Protein AF-A0A6C0DK68-F1 (afdb_monomer_lite)

Foldseek 3Di:
DDDPVNQVPDDPVRNVVVCLVVVLVVVLVVVVVVVVVCCVVVVDQKDKDAQPPDDPVCQVVNQVSNVVPDDAPDWDDDPRMIMTGRPD

Organism: NCBI:txid1070528

Sequence (88 aa):
MLTSKRLQNLESSEFSVMYAESYISSHVEQIICLVLEKSFIERSKILAFDLTSISSVHHRVLLEKLKMRLKVSSIYINHNKLIIDWSI

Radius of gyration: 15.53 Å; chains: 1; bounding box: 39×20×37 Å

pLDDT: mean 81.12, std 10.97, range [49.91, 94.69]

Secondary structure (DSSP, 8-state):
---HHHHTTS-HHHHHHHHHHHHHHHHHHHHHHHHHHHHHHH--SEEEEE-SSS-GGGHHHHHHHHHHH---SEEEEETTEEEEE---

Structure (mmCIF, N/CA/C/O backbone):
data_AF-A0A6C0DK68-F1
#
_entry.id   AF-A0A6C0DK68-F1
#
loop_
_atom_site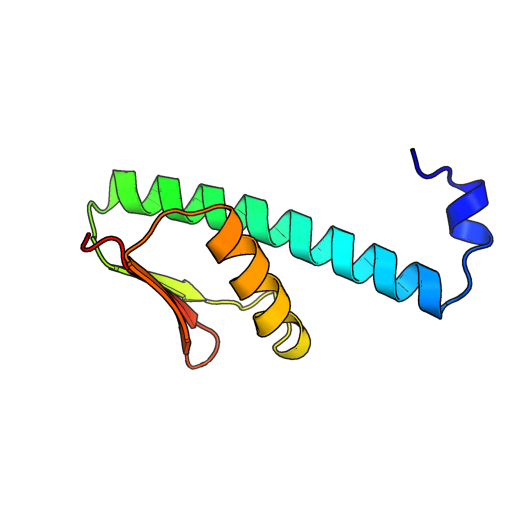.group_PDB
_atom_site.id
_atom_site.type_symbol
_atom_site.label_atom_id
_atom_site.label_alt_id
_atom_site.label_comp_id
_atom_site.label_asym_id
_atom_site.label_entity_id
_atom_site.label_seq_id
_atom_site.pdbx_PDB_ins_code
_atom_site.Cartn_x
_atom_site.Cartn_y
_atom_site.Cartn_z
_atom_site.occupancy
_atom_site.B_iso_or_equiv
_atom_site.auth_seq_id
_atom_site.auth_comp_id
_atom_site.auth_asym_id
_atom_site.auth_atom_id
_atom_site.pdbx_PDB_model_num
ATOM 1 N N . MET A 1 1 ? 25.778 2.493 -2.699 1.00 49.91 1 MET A N 1
ATOM 2 C CA . MET A 1 1 ? 25.435 3.785 -3.331 1.00 49.91 1 MET A CA 1
ATOM 3 C C . MET A 1 1 ? 25.463 3.594 -4.845 1.00 49.9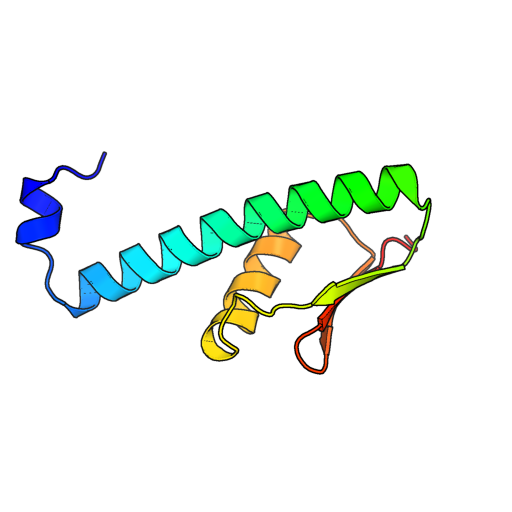1 1 MET A C 1
ATOM 5 O O . MET A 1 1 ? 26.494 3.172 -5.362 1.00 49.91 1 MET A O 1
ATOM 9 N N . LEU A 1 2 ? 24.333 3.768 -5.540 1.00 55.25 2 LEU A N 1
ATOM 10 C CA . LEU A 1 2 ? 24.296 3.734 -7.010 1.00 55.25 2 LEU A CA 1
ATOM 11 C C . LEU A 1 2 ? 25.012 4.976 -7.550 1.00 55.25 2 LEU A C 1
ATOM 13 O O . LEU A 1 2 ? 24.734 6.085 -7.106 1.00 55.25 2 LEU A O 1
ATOM 17 N N . THR A 1 3 ? 25.942 4.792 -8.484 1.00 65.44 3 THR A N 1
ATOM 18 C CA . THR A 1 3 ? 26.616 5.894 -9.183 1.00 65.44 3 THR A CA 1
ATOM 19 C C . THR A 1 3 ? 25.982 6.093 -10.558 1.00 65.44 3 THR A C 1
ATOM 21 O O . THR A 1 3 ? 25.475 5.139 -11.151 1.00 65.44 3 THR A O 1
ATOM 24 N N . SER A 1 4 ? 26.037 7.311 -11.101 1.00 56.91 4 SER A N 1
ATOM 25 C CA . SER A 1 4 ? 25.512 7.628 -12.442 1.00 56.91 4 SER A CA 1
ATOM 26 C C . SER A 1 4 ? 26.080 6.712 -13.537 1.00 56.91 4 SER A C 1
ATOM 28 O O . SER A 1 4 ? 25.340 6.247 -14.396 1.00 56.91 4 SER A O 1
ATOM 30 N N . LYS A 1 5 ? 27.370 6.356 -13.446 1.00 58.06 5 LYS A N 1
ATOM 31 C CA . LYS A 1 5 ? 28.028 5.379 -14.334 1.00 58.06 5 LYS A CA 1
ATOM 32 C C . LYS A 1 5 ? 27.443 3.964 -14.250 1.00 58.06 5 LYS A C 1
ATOM 34 O O . LYS A 1 5 ? 27.457 3.260 -15.249 1.00 58.06 5 LYS A O 1
ATOM 39 N N . ARG A 1 6 ? 26.949 3.525 -13.085 1.00 57.56 6 ARG A N 1
ATOM 40 C CA . ARG A 1 6 ? 26.288 2.211 -12.949 1.00 57.56 6 ARG A CA 1
ATOM 41 C C . ARG A 1 6 ? 24.875 2.236 -13.529 1.00 57.56 6 ARG A C 1
ATOM 43 O O . ARG A 1 6 ? 24.480 1.257 -14.137 1.00 57.56 6 ARG A O 1
ATOM 50 N N . LEU A 1 7 ? 24.160 3.357 -13.40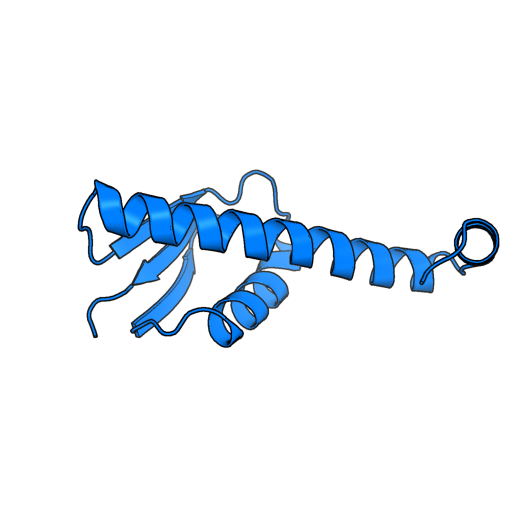9 1.00 58.38 7 LEU A N 1
ATOM 51 C CA . LEU A 1 7 ? 22.836 3.553 -14.021 1.00 58.38 7 LEU A CA 1
ATOM 52 C C . LEU A 1 7 ? 22.872 3.531 -15.554 1.00 58.38 7 LEU A C 1
ATOM 54 O O . LEU A 1 7 ? 21.962 2.992 -16.166 1.00 58.38 7 LEU A O 1
ATOM 58 N N . GLN A 1 8 ? 23.926 4.077 -16.165 1.00 59.09 8 GLN A N 1
ATOM 59 C CA . GLN A 1 8 ? 24.088 4.108 -17.626 1.00 59.09 8 GLN A CA 1
ATOM 60 C C . GLN A 1 8 ? 24.421 2.743 -18.250 1.00 59.09 8 GLN A C 1
ATOM 62 O O . GLN A 1 8 ? 24.243 2.576 -19.451 1.00 59.09 8 GLN A O 1
ATOM 67 N N . ASN A 1 9 ? 24.890 1.785 -17.444 1.00 60.94 9 ASN A N 1
ATOM 68 C CA . ASN A 1 9 ? 25.337 0.464 -17.896 1.00 60.94 9 ASN A CA 1
ATOM 69 C C . ASN A 1 9 ? 24.427 -0.679 -17.412 1.00 60.94 9 ASN A C 1
ATOM 71 O O . ASN A 1 9 ? 24.761 -1.840 -17.625 1.00 60.94 9 ASN A O 1
ATOM 75 N N . LEU A 1 10 ? 23.329 -0.364 -16.718 1.00 68.88 10 LEU A N 1
ATOM 76 C CA . LEU A 1 10 ? 22.340 -1.355 -16.302 1.00 68.88 10 LEU A CA 1
ATOM 77 C C . LEU A 1 10 ? 21.598 -1.856 -17.541 1.00 68.88 10 LEU A C 1
ATOM 79 O O . LEU A 1 10 ? 21.102 -1.054 -18.337 1.00 68.88 10 LEU A O 1
ATOM 83 N N . GLU A 1 11 ? 21.487 -3.174 -17.689 1.00 69.81 11 GLU A N 1
ATOM 84 C CA . GLU A 1 11 ? 20.575 -3.731 -18.683 1.00 69.81 11 GLU A CA 1
ATOM 85 C C . GLU A 1 11 ? 19.141 -3.268 -18.375 1.00 69.81 11 GLU A C 1
ATOM 87 O O . GLU A 1 11 ? 18.767 -3.041 -17.220 1.00 69.81 11 GLU A O 1
ATOM 92 N N . SER A 1 12 ? 18.310 -3.116 -19.413 1.00 69.56 12 SER A N 1
ATOM 93 C CA . SER A 1 12 ? 16.946 -2.580 -19.265 1.00 69.56 12 SER A CA 1
ATOM 94 C C . SER A 1 12 ? 16.106 -3.354 -18.238 1.00 69.56 12 SER A C 1
ATOM 96 O O . SER A 1 12 ? 15.230 -2.774 -17.592 1.00 69.56 12 SER A O 1
ATOM 98 N N . SER A 1 13 ? 16.358 -4.655 -18.083 1.00 66.06 13 SER A N 1
ATOM 99 C CA . SER A 1 13 ? 15.726 -5.525 -17.088 1.00 66.06 13 SER A CA 1
ATOM 100 C C . SER A 1 13 ? 16.140 -5.156 -15.660 1.00 66.06 13 SER A C 1
ATOM 102 O O . SER A 1 13 ? 15.275 -4.935 -14.812 1.00 66.06 13 SER A O 1
ATOM 104 N N . GLU A 1 14 ? 17.440 -5.017 -15.399 1.00 68.50 14 GLU A N 1
ATOM 105 C CA . GLU A 1 14 ? 17.979 -4.672 -14.081 1.00 68.50 14 GLU A CA 1
ATOM 106 C C . GLU A 1 14 ? 17.549 -3.263 -13.648 1.00 68.50 14 GLU A C 1
ATOM 108 O O . GLU A 1 14 ? 17.114 -3.067 -12.511 1.00 68.50 14 GLU A O 1
ATOM 113 N N . PHE A 1 15 ? 17.573 -2.290 -14.566 1.00 70.00 15 PHE A N 1
ATOM 114 C CA . PHE A 1 15 ? 17.062 -0.944 -14.293 1.00 70.00 15 PHE A CA 1
ATOM 115 C C . PHE A 1 15 ? 15.570 -0.958 -13.937 1.00 70.00 15 PHE A C 1
ATOM 117 O O . PHE A 1 15 ? 15.167 -0.308 -12.973 1.00 70.00 15 PHE A O 1
ATOM 124 N N . SER A 1 16 ? 14.751 -1.722 -14.669 1.00 63.59 16 SER A N 1
ATOM 125 C CA . SER A 1 16 ? 13.305 -1.810 -14.414 1.00 63.59 16 SER A CA 1
ATOM 126 C C . SER A 1 16 ? 13.001 -2.379 -13.029 1.00 63.59 16 SER A C 1
ATOM 128 O O . SER A 1 16 ? 12.118 -1.871 -12.338 1.00 63.59 16 SER A O 1
ATOM 130 N N . VAL A 1 17 ? 13.758 -3.392 -12.595 1.00 71.50 17 VAL A N 1
ATOM 131 C CA . VAL A 1 17 ? 13.639 -3.970 -11.249 1.00 71.50 17 VAL A CA 1
ATOM 132 C C . VAL A 1 17 ? 14.023 -2.940 -10.187 1.00 71.50 17 VAL A C 1
ATOM 134 O O . VAL A 1 17 ? 13.225 -2.670 -9.289 1.00 71.50 17 VAL A O 1
ATOM 137 N N . MET A 1 18 ? 15.191 -2.298 -10.311 1.00 68.44 18 MET A N 1
ATOM 138 C CA . MET A 1 18 ? 15.641 -1.294 -9.336 1.00 68.44 18 MET A CA 1
ATOM 139 C C . MET A 1 18 ? 14.709 -0.078 -9.270 1.00 68.44 18 MET A C 1
ATOM 141 O O . MET A 1 18 ? 14.454 0.459 -8.185 1.00 68.44 18 MET A O 1
ATOM 145 N N . TYR A 1 19 ? 14.185 0.355 -10.419 1.00 70.50 19 TYR A N 1
ATOM 146 C CA . TYR A 1 19 ? 13.213 1.437 -10.509 1.00 70.50 19 TYR A CA 1
ATOM 147 C C . TYR A 1 19 ? 11.909 1.052 -9.814 1.00 70.50 19 TYR A C 1
ATOM 149 O O . TYR A 1 19 ? 11.444 1.802 -8.959 1.00 70.50 19 TYR A O 1
ATOM 157 N N . ALA A 1 20 ? 11.356 -0.130 -10.105 1.00 67.38 20 ALA A N 1
ATOM 158 C CA . ALA A 1 20 ? 10.139 -0.620 -9.463 1.00 67.38 20 ALA A CA 1
ATOM 159 C C . ALA A 1 20 ? 10.311 -0.751 -7.941 1.00 67.38 20 ALA A C 1
ATOM 161 O O . ALA A 1 20 ? 9.443 -0.327 -7.175 1.00 67.38 20 ALA A O 1
ATOM 162 N N . GLU A 1 21 ? 11.447 -1.276 -7.478 1.00 73.00 21 GLU A N 1
ATOM 163 C CA . GLU A 1 21 ? 11.745 -1.384 -6.050 1.00 73.00 21 GLU A CA 1
ATOM 164 C C . GLU A 1 21 ? 11.827 -0.020 -5.363 1.00 73.00 21 GLU A C 1
ATOM 166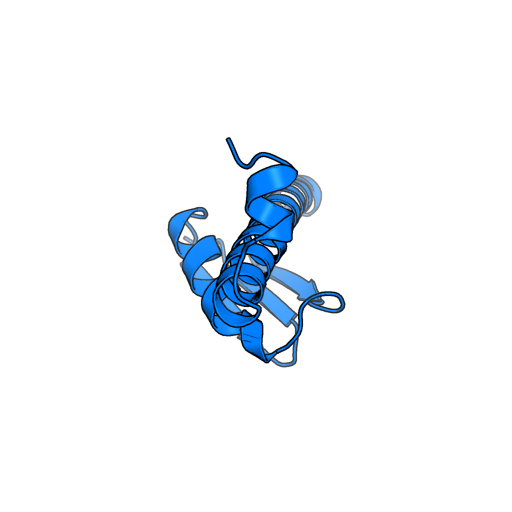 O O . GLU A 1 21 ? 11.237 0.156 -4.291 1.00 73.00 21 GLU A O 1
ATOM 171 N N . SER A 1 22 ? 12.524 0.941 -5.973 1.00 71.00 22 SER A N 1
ATOM 172 C CA . SER A 1 22 ? 12.685 2.300 -5.442 1.00 71.00 22 SER A CA 1
ATOM 173 C C . SER A 1 22 ? 11.360 3.063 -5.440 1.00 71.00 22 SER A C 1
ATOM 175 O O . SER A 1 22 ? 10.973 3.639 -4.421 1.00 71.00 22 SER A O 1
ATOM 177 N N . TYR A 1 23 ? 10.626 3.001 -6.552 1.00 76.75 23 TYR A N 1
ATOM 178 C CA . TYR A 1 23 ? 9.323 3.631 -6.734 1.00 76.75 23 TYR A CA 1
ATOM 179 C C . TYR A 1 23 ? 8.306 3.136 -5.698 1.00 76.75 23 TYR A C 1
ATOM 181 O O . TYR A 1 23 ? 7.684 3.948 -5.008 1.00 76.75 23 TYR A O 1
ATOM 189 N N . ILE A 1 24 ? 8.189 1.816 -5.510 1.00 79.50 24 ILE A N 1
ATOM 190 C CA . ILE A 1 24 ? 7.268 1.252 -4.515 1.00 79.50 24 ILE A CA 1
ATOM 191 C C . ILE A 1 24 ? 7.726 1.543 -3.090 1.00 79.50 24 ILE A C 1
ATOM 193 O O . ILE A 1 24 ? 6.888 1.823 -2.240 1.00 79.50 24 ILE A O 1
ATOM 197 N N . SER A 1 25 ? 9.031 1.533 -2.809 1.00 77.62 25 SER A N 1
ATOM 198 C CA . SER A 1 25 ? 9.519 1.854 -1.460 1.00 77.62 25 SER A CA 1
ATOM 199 C C . SER A 1 25 ? 9.201 3.299 -1.070 1.00 77.62 25 SER A C 1
ATOM 201 O O . SER A 1 25 ? 8.754 3.535 0.046 1.00 77.62 25 SER A O 1
ATOM 203 N N . SER A 1 26 ? 9.344 4.253 -1.996 1.00 79.12 26 SER A N 1
ATOM 204 C CA . SER A 1 26 ? 8.967 5.649 -1.745 1.00 79.12 26 SER A CA 1
ATOM 205 C C . SER A 1 26 ? 7.472 5.802 -1.439 1.00 79.12 26 SER A C 1
ATOM 207 O O . SER A 1 26 ? 7.113 6.514 -0.503 1.00 79.12 26 SER A O 1
ATOM 209 N N . HIS A 1 27 ? 6.608 5.095 -2.172 1.00 83.69 27 HIS A N 1
ATOM 210 C CA . HIS A 1 27 ? 5.163 5.131 -1.935 1.00 83.69 27 HIS A CA 1
ATOM 211 C C . HIS A 1 27 ? 4.757 4.462 -0.616 1.00 83.69 27 HIS A C 1
ATOM 213 O O . HIS A 1 27 ? 3.851 4.950 0.053 1.00 83.69 27 HIS A O 1
ATOM 219 N N . VAL A 1 28 ? 5.428 3.374 -0.220 1.00 85.38 28 VAL A N 1
ATOM 220 C CA . VAL A 1 28 ? 5.191 2.708 1.073 1.00 85.38 28 VAL A CA 1
ATOM 221 C C . VAL A 1 28 ? 5.389 3.688 2.227 1.00 85.38 28 VAL A C 1
ATOM 223 O O . VAL A 1 28 ? 4.504 3.806 3.067 1.00 85.38 28 VAL A O 1
ATOM 226 N N . GLU A 1 29 ? 6.505 4.420 2.250 1.00 82.81 29 GLU A N 1
ATOM 227 C CA . GLU A 1 29 ? 6.799 5.373 3.331 1.00 82.81 29 GLU A CA 1
ATOM 228 C C . GLU A 1 29 ? 5.785 6.527 3.371 1.00 82.81 29 GLU A C 1
ATOM 230 O O . GLU A 1 29 ? 5.292 6.886 4.438 1.00 82.81 29 GLU A O 1
ATOM 235 N N . GLN A 1 30 ? 5.397 7.065 2.209 1.00 85.62 30 GLN A N 1
ATOM 236 C CA . GLN A 1 30 ? 4.364 8.105 2.131 1.00 85.62 30 GLN A CA 1
ATOM 237 C C . GLN A 1 30 ? 3.017 7.616 2.669 1.00 85.62 30 GLN A C 1
ATOM 239 O O . GLN A 1 30 ? 2.376 8.310 3.457 1.00 85.62 30 GLN A O 1
ATOM 244 N N . ILE A 1 31 ? 2.604 6.409 2.276 1.00 85.88 31 ILE A N 1
ATOM 245 C CA . ILE A 1 31 ? 1.366 5.795 2.759 1.00 85.88 31 ILE A CA 1
ATOM 246 C C . ILE A 1 31 ? 1.440 5.578 4.270 1.00 85.88 31 ILE A C 1
ATOM 248 O O . ILE A 1 31 ? 0.483 5.903 4.961 1.00 85.88 31 ILE A O 1
ATOM 252 N N . ILE A 1 32 ? 2.561 5.091 4.807 1.00 86.38 32 ILE A N 1
ATOM 253 C CA . ILE A 1 32 ? 2.737 4.919 6.256 1.00 86.38 32 ILE A CA 1
ATOM 254 C C . ILE A 1 32 ? 2.546 6.251 6.990 1.00 86.38 32 ILE A C 1
ATOM 256 O O . ILE A 1 32 ? 1.773 6.305 7.945 1.00 86.38 32 ILE A O 1
ATOM 260 N N . CYS A 1 33 ? 3.187 7.328 6.530 1.00 85.81 33 CYS A N 1
ATOM 261 C CA . CYS A 1 33 ? 3.021 8.654 7.128 1.00 85.81 33 CYS A CA 1
ATOM 262 C C . CYS A 1 33 ? 1.556 9.114 7.101 1.00 85.81 33 CYS A C 1
ATOM 264 O O . CYS A 1 33 ? 1.029 9.515 8.138 1.00 85.81 33 CYS A O 1
ATOM 266 N N . LEU A 1 34 ? 0.881 8.982 5.953 1.00 86.00 34 LEU A N 1
ATOM 267 C CA . LEU A 1 34 ? -0.536 9.337 5.800 1.00 86.00 34 LEU A CA 1
ATOM 268 C C . LEU A 1 34 ? -1.446 8.521 6.724 1.00 86.00 34 LEU A C 1
ATOM 270 O O . LEU A 1 34 ? -2.412 9.044 7.276 1.00 86.00 34 LEU A O 1
ATOM 274 N N . VAL A 1 35 ? -1.145 7.236 6.899 1.00 84.75 35 VAL A N 1
ATOM 275 C CA . VAL A 1 35 ? -1.893 6.333 7.779 1.00 84.75 35 VAL A CA 1
ATOM 276 C C . VAL A 1 35 ? -1.770 6.763 9.232 1.00 84.75 35 VAL A C 1
ATOM 278 O O . VAL A 1 35 ? -2.785 6.860 9.920 1.00 84.75 35 VAL A O 1
ATOM 281 N N . LEU A 1 36 ? -0.550 7.043 9.693 1.00 84.88 36 LEU A N 1
ATOM 282 C CA . LEU A 1 36 ? -0.300 7.488 11.063 1.00 84.88 36 LEU A CA 1
ATOM 283 C C . LEU A 1 36 ? -0.949 8.849 11.336 1.00 84.88 36 LEU A C 1
ATOM 285 O O . LEU A 1 36 ? -1.604 9.020 12.363 1.00 84.88 36 LEU A O 1
ATOM 289 N N . GLU A 1 37 ? -0.825 9.788 10.397 1.00 84.62 37 GLU A N 1
ATOM 290 C CA . GLU A 1 37 ? -1.445 11.111 10.484 1.00 84.62 37 GLU A CA 1
ATOM 291 C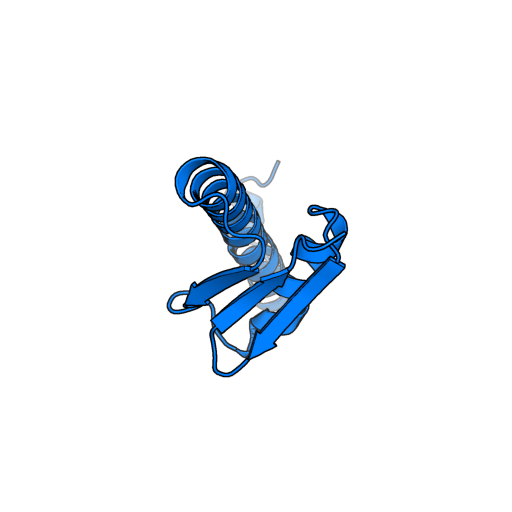 C . GLU A 1 37 ? -2.974 11.009 10.560 1.00 84.62 37 GLU A C 1
ATOM 293 O O . GLU A 1 37 ? -3.584 11.518 11.503 1.00 84.62 37 GLU A O 1
ATOM 298 N N . LYS A 1 38 ? -3.608 10.287 9.626 1.00 84.56 38 LYS A N 1
ATOM 299 C CA . LYS A 1 38 ? -5.065 10.099 9.646 1.00 84.56 38 LYS A CA 1
ATOM 300 C C . LYS A 1 38 ? -5.544 9.364 10.887 1.00 84.56 38 LYS A C 1
ATOM 302 O O . LYS A 1 38 ? -6.554 9.759 11.464 1.00 84.56 38 LYS A O 1
ATOM 307 N N . SER A 1 39 ? -4.835 8.322 11.322 1.00 82.50 39 SER A N 1
ATOM 308 C CA . SER A 1 39 ? -5.179 7.602 12.551 1.00 82.50 39 SER A CA 1
ATOM 309 C C . SER A 1 39 ? -5.165 8.531 13.765 1.00 82.50 39 SER A C 1
ATOM 311 O O . SER A 1 39 ? -6.032 8.409 14.630 1.00 82.50 39 SER A O 1
ATOM 313 N N . PHE A 1 40 ? -4.204 9.454 13.831 1.00 84.06 40 PHE A N 1
ATOM 314 C CA . PHE A 1 40 ? -4.096 10.426 14.913 1.00 84.06 40 PHE A CA 1
ATOM 315 C C . PHE A 1 40 ? -5.227 11.465 14.877 1.00 84.06 40 PHE A C 1
ATOM 317 O O . PHE A 1 40 ? -5.849 11.729 15.907 1.00 84.06 40 PHE A O 1
ATOM 324 N N . ILE A 1 41 ? -5.511 12.027 13.696 1.00 86.88 41 ILE A N 1
ATOM 325 C CA . ILE A 1 41 ? -6.509 13.093 13.511 1.00 86.88 41 ILE A CA 1
ATOM 326 C C . ILE A 1 41 ? -7.935 12.551 13.637 1.00 86.88 41 ILE A C 1
ATOM 328 O O . ILE A 1 41 ? -8.729 13.059 14.427 1.00 86.88 41 ILE A O 1
ATOM 332 N N . GLU A 1 42 ? -8.273 11.529 12.852 1.00 85.56 42 GLU A N 1
ATOM 333 C CA . GLU A 1 42 ? -9.649 11.041 12.712 1.00 85.56 42 GLU A CA 1
ATOM 334 C C . GLU A 1 42 ? -10.039 10.088 13.852 1.00 85.56 42 GLU A C 1
ATOM 336 O O . GLU A 1 42 ? -11.224 9.832 14.060 1.00 85.56 42 GLU A O 1
ATOM 341 N N . ARG A 1 43 ? -9.055 9.542 14.589 1.00 80.19 43 ARG A N 1
ATOM 342 C CA . ARG A 1 43 ? -9.237 8.480 15.602 1.00 80.19 43 ARG A CA 1
ATOM 343 C C . ARG A 1 43 ? -10.044 7.283 15.083 1.00 80.19 43 ARG A C 1
ATOM 345 O O . ARG A 1 43 ? -10.666 6.556 15.860 1.00 80.19 43 ARG A O 1
ATOM 352 N N . SER A 1 44 ? -10.043 7.081 13.767 1.00 81.69 44 SER A N 1
ATOM 353 C CA . SER A 1 44 ? -10.737 5.972 13.128 1.00 81.69 44 SER A CA 1
ATOM 354 C C . SER A 1 44 ? -9.919 4.695 13.262 1.00 81.69 44 SER A C 1
ATOM 356 O O . SER A 1 44 ? -8.704 4.696 13.066 1.00 81.69 44 SER A O 1
ATOM 358 N N . LYS A 1 45 ? -10.605 3.586 13.548 1.00 84.94 45 LYS A N 1
ATOM 359 C CA . LYS A 1 45 ? -9.999 2.249 13.548 1.00 84.94 45 LYS A CA 1
ATOM 360 C C . LYS A 1 45 ? -9.796 1.700 12.139 1.00 84.94 45 LYS A C 1
ATOM 362 O O . LYS A 1 45 ? -8.917 0.875 11.935 1.00 84.94 45 LYS A O 1
ATOM 367 N N . ILE A 1 46 ? -10.593 2.157 11.174 1.00 89.75 46 ILE A N 1
ATOM 368 C CA . ILE A 1 46 ? -10.527 1.704 9.783 1.00 89.75 46 ILE A CA 1
ATOM 369 C C . ILE A 1 46 ? -10.229 2.908 8.900 1.00 89.75 46 ILE A C 1
ATOM 371 O O . ILE A 1 46 ? -10.946 3.910 8.928 1.00 89.75 46 ILE A O 1
ATOM 375 N N . LEU A 1 47 ? -9.169 2.800 8.106 1.00 90.94 47 LEU A N 1
ATOM 376 C CA . LEU A 1 47 ? -8.722 3.835 7.185 1.00 90.94 47 LEU A CA 1
ATOM 377 C C . LEU A 1 47 ? -8.746 3.304 5.754 1.00 90.94 47 LEU A C 1
ATOM 379 O O . LEU A 1 47 ? -8.405 2.148 5.503 1.00 90.94 47 LEU A O 1
ATOM 383 N N . ALA A 1 48 ? -9.142 4.163 4.818 1.00 90.69 48 ALA A N 1
ATOM 384 C CA . ALA A 1 48 ? -9.210 3.856 3.396 1.00 90.69 48 ALA A CA 1
ATOM 385 C C . ALA A 1 48 ? -8.480 4.934 2.583 1.00 90.69 48 ALA A C 1
ATOM 387 O O . ALA A 1 48 ? -8.706 6.126 2.801 1.00 90.69 48 ALA A O 1
ATOM 388 N N . PHE A 1 49 ? -7.636 4.514 1.639 1.00 89.12 49 PHE A N 1
ATOM 389 C CA . PHE A 1 49 ? -6.824 5.395 0.794 1.00 89.12 49 PHE A CA 1
ATOM 390 C C . PHE A 1 49 ? -6.948 4.993 -0.670 1.00 89.12 49 PHE A C 1
ATOM 392 O O . PHE A 1 49 ? -6.807 3.816 -0.994 1.00 89.12 49 PHE A O 1
ATOM 399 N N . ASP A 1 50 ? -7.156 5.954 -1.564 1.00 87.19 50 ASP A N 1
ATOM 400 C CA . ASP A 1 50 ? -7.139 5.692 -3.001 1.00 87.19 50 ASP A CA 1
ATOM 401 C C . ASP A 1 50 ? -5.698 5.520 -3.508 1.00 87.19 50 ASP A C 1
ATOM 403 O O . ASP A 1 50 ? -4.830 6.360 -3.273 1.00 87.19 50 ASP A O 1
ATOM 407 N N . LEU A 1 51 ? -5.440 4.441 -4.246 1.00 86.12 51 LEU A N 1
ATOM 408 C CA . LEU A 1 51 ? -4.145 4.143 -4.864 1.00 86.12 51 LEU A CA 1
ATOM 409 C C . LEU A 1 51 ? -4.084 4.703 -6.291 1.00 86.12 51 LEU A C 1
ATOM 411 O O . LEU A 1 51 ? -3.847 3.977 -7.254 1.00 86.12 51 LEU A O 1
ATOM 415 N N . THR A 1 52 ? -4.348 5.997 -6.458 1.00 81.00 52 THR A N 1
ATOM 416 C CA . THR A 1 52 ? -4.417 6.628 -7.791 1.00 81.00 52 THR A CA 1
ATOM 417 C C . THR A 1 52 ? -3.069 6.679 -8.499 1.00 81.00 52 THR A C 1
ATOM 419 O O . THR A 1 52 ? -3.020 6.575 -9.722 1.00 81.00 52 THR A O 1
ATOM 422 N N . SER A 1 53 ? -1.974 6.813 -7.749 1.00 78.50 53 SER A N 1
ATOM 423 C CA . SER A 1 53 ? -0.633 6.904 -8.320 1.00 78.50 53 SER A CA 1
ATOM 424 C C . SER A 1 53 ? 0.019 5.548 -8.565 1.00 78.50 53 SER A C 1
ATOM 426 O O . SER A 1 53 ? 0.985 5.513 -9.313 1.00 78.50 53 SER A O 1
ATOM 428 N N . ILE A 1 54 ? -0.488 4.450 -7.986 1.00 82.56 54 ILE A N 1
ATOM 429 C CA . ILE A 1 54 ? 0.171 3.136 -7.997 1.00 82.56 54 ILE A CA 1
ATOM 430 C C . ILE A 1 54 ? -0.581 2.172 -8.912 1.00 82.56 54 ILE A C 1
ATOM 432 O O . ILE A 1 54 ? -1.713 1.776 -8.633 1.00 82.56 54 ILE A O 1
ATOM 436 N N . SER A 1 55 ? 0.092 1.729 -9.975 1.00 83.94 55 SER A N 1
ATOM 437 C CA . SER A 1 55 ? -0.458 0.737 -10.903 1.00 83.94 55 SER A CA 1
ATOM 438 C C . SER A 1 55 ? -0.817 -0.581 -10.204 1.00 83.94 55 SER A C 1
ATOM 440 O O . SER A 1 55 ? -0.103 -1.048 -9.309 1.00 83.94 55 SER A O 1
ATOM 442 N N . SER A 1 56 ? -1.896 -1.219 -10.665 1.00 85.44 56 SER A N 1
ATOM 443 C CA . SER A 1 56 ? -2.437 -2.465 -10.104 1.00 85.44 56 SER A CA 1
ATOM 444 C C . SER A 1 56 ? -1.433 -3.615 -10.078 1.00 85.44 56 SER A C 1
ATOM 446 O O . SER A 1 56 ? -1.436 -4.424 -9.150 1.00 85.44 56 SER A O 1
ATOM 448 N N . VAL A 1 57 ? -0.499 -3.645 -11.032 1.00 85.06 57 VAL A N 1
ATOM 449 C CA . VAL A 1 57 ? 0.580 -4.645 -11.090 1.00 85.06 57 VAL A CA 1
ATOM 450 C C . VAL A 1 57 ? 1.493 -4.614 -9.859 1.00 85.06 57 VAL A C 1
ATOM 452 O O . VAL A 1 57 ? 2.127 -5.615 -9.533 1.00 85.06 57 VAL A O 1
ATOM 455 N N . HIS A 1 58 ? 1.541 -3.492 -9.135 1.00 86.31 58 HIS A N 1
ATOM 456 C CA . HIS A 1 58 ? 2.385 -3.326 -7.954 1.00 86.31 58 HIS A CA 1
ATOM 457 C C . HIS A 1 58 ? 1.639 -3.460 -6.621 1.00 86.31 58 HIS A C 1
ATOM 459 O O . HIS A 1 58 ? 2.275 -3.457 -5.565 1.00 86.31 58 HIS A O 1
ATOM 465 N N . HIS A 1 59 ? 0.312 -3.623 -6.638 1.00 89.75 59 HIS A N 1
ATOM 466 C CA . HIS A 1 59 ? -0.521 -3.707 -5.430 1.00 89.75 59 HIS A CA 1
ATOM 467 C C . HIS A 1 59 ? -0.087 -4.826 -4.482 1.00 89.75 59 HIS A C 1
ATOM 469 O O . HIS A 1 59 ? -0.038 -4.628 -3.269 1.00 89.75 59 HIS A O 1
ATOM 475 N N . ARG A 1 60 ? 0.297 -5.987 -5.024 1.00 89.25 60 ARG A N 1
ATOM 476 C CA . ARG A 1 60 ? 0.785 -7.113 -4.215 1.00 89.25 60 ARG A CA 1
ATOM 477 C C . ARG A 1 60 ? 2.075 -6.762 -3.471 1.00 89.25 60 ARG A C 1
ATOM 479 O O . ARG A 1 60 ? 2.167 -7.001 -2.273 1.00 89.25 60 ARG A O 1
ATOM 486 N N . VAL A 1 61 ? 3.056 -6.184 -4.165 1.00 88.94 61 VAL A N 1
ATOM 487 C CA . VAL A 1 61 ? 4.351 -5.811 -3.567 1.00 88.94 61 VAL A CA 1
ATOM 488 C C . VAL A 1 61 ? 4.163 -4.722 -2.511 1.00 88.94 61 VAL A C 1
ATOM 490 O O . VAL A 1 61 ? 4.776 -4.783 -1.447 1.00 88.94 61 VAL A O 1
ATOM 493 N N . LEU A 1 62 ? 3.283 -3.754 -2.782 1.00 89.06 62 LEU A N 1
ATOM 494 C CA . LEU A 1 62 ? 2.899 -2.717 -1.828 1.00 89.06 62 LEU A CA 1
ATOM 495 C C . LEU A 1 62 ? 2.313 -3.322 -0.543 1.00 89.06 62 LEU A C 1
ATOM 497 O O . LEU A 1 62 ? 2.764 -2.976 0.547 1.00 89.06 62 LEU A O 1
ATOM 501 N N . LEU A 1 63 ? 1.349 -4.242 -0.666 1.00 91.38 63 LEU A N 1
ATOM 502 C CA . LEU A 1 63 ? 0.713 -4.902 0.479 1.00 91.38 63 LEU A CA 1
ATOM 503 C C . LEU A 1 63 ? 1.715 -5.653 1.352 1.00 91.38 63 LEU A C 1
ATOM 505 O O . LEU A 1 63 ? 1.706 -5.477 2.568 1.00 91.38 63 LEU A O 1
ATOM 509 N N . GLU A 1 64 ? 2.585 -6.461 0.748 1.00 90.25 64 GLU A N 1
ATOM 510 C CA . GLU A 1 64 ? 3.605 -7.211 1.488 1.00 90.25 64 GLU A CA 1
ATOM 511 C C . GLU A 1 64 ? 4.550 -6.267 2.244 1.00 90.25 64 GLU A C 1
ATOM 513 O O . GLU A 1 64 ? 4.800 -6.453 3.436 1.00 90.25 64 GLU A O 1
ATOM 518 N N . LYS A 1 65 ? 5.012 -5.189 1.595 1.00 89.94 65 LYS A N 1
ATOM 519 C CA . LYS A 1 65 ? 5.869 -4.188 2.247 1.00 89.94 65 LYS A CA 1
ATOM 520 C C . LYS A 1 65 ? 5.161 -3.457 3.389 1.00 89.94 65 LYS A C 1
ATOM 522 O O . LYS A 1 65 ? 5.772 -3.268 4.438 1.00 89.94 65 LYS A O 1
ATOM 527 N N . LEU A 1 66 ? 3.894 -3.078 3.221 1.00 90.38 66 LEU A N 1
ATOM 528 C CA . LEU A 1 66 ? 3.114 -2.426 4.278 1.00 90.38 66 LEU A CA 1
ATOM 529 C C . LEU A 1 66 ? 2.898 -3.353 5.478 1.00 90.38 66 LEU A C 1
ATOM 531 O O . LEU A 1 66 ? 3.108 -2.924 6.608 1.00 90.38 66 LEU A O 1
ATOM 535 N N . LYS A 1 67 ? 2.558 -4.628 5.251 1.00 91.19 67 LYS A N 1
ATOM 536 C CA . LYS A 1 67 ? 2.370 -5.624 6.324 1.00 91.19 67 LYS A CA 1
ATOM 537 C C . LYS A 1 67 ? 3.635 -5.867 7.146 1.00 91.19 67 LYS A C 1
ATOM 539 O O . LYS A 1 67 ? 3.542 -6.117 8.340 1.00 91.19 67 LYS A O 1
ATOM 544 N N . MET A 1 68 ? 4.816 -5.771 6.531 1.00 88.81 68 MET A N 1
ATOM 545 C CA . MET A 1 68 ? 6.091 -5.877 7.255 1.00 88.81 68 MET A CA 1
ATOM 546 C C . MET A 1 68 ? 6.402 -4.651 8.127 1.00 88.81 68 MET A C 1
ATOM 548 O O . MET A 1 68 ? 7.238 -4.738 9.024 1.00 88.81 68 MET A O 1
ATOM 552 N N . ARG A 1 69 ? 5.783 -3.499 7.847 1.00 88.69 69 ARG A N 1
ATOM 553 C CA . ARG A 1 69 ? 6.093 -2.217 8.499 1.00 88.69 69 ARG A CA 1
ATOM 554 C C . ARG A 1 69 ? 5.025 -1.772 9.496 1.00 88.69 69 ARG A C 1
ATOM 556 O O . ARG A 1 69 ? 5.360 -1.130 10.485 1.00 88.69 69 ARG A O 1
ATOM 563 N N . LEU A 1 70 ? 3.761 -2.099 9.243 1.00 87.62 70 LEU A N 1
ATOM 564 C CA . LEU A 1 70 ? 2.619 -1.699 10.057 1.00 87.62 70 LEU A CA 1
ATOM 565 C C . LEU A 1 70 ? 2.065 -2.901 10.822 1.00 87.62 70 LEU A C 1
ATOM 567 O O . LEU A 1 70 ? 1.675 -3.906 10.229 1.00 87.62 70 LEU A O 1
ATOM 571 N N . LYS A 1 71 ? 1.987 -2.779 12.149 1.00 87.62 71 LYS A N 1
ATOM 572 C CA . LYS A 1 71 ? 1.392 -3.797 13.018 1.00 87.62 71 LYS A CA 1
ATOM 573 C C . LYS A 1 71 ? -0.087 -3.480 13.249 1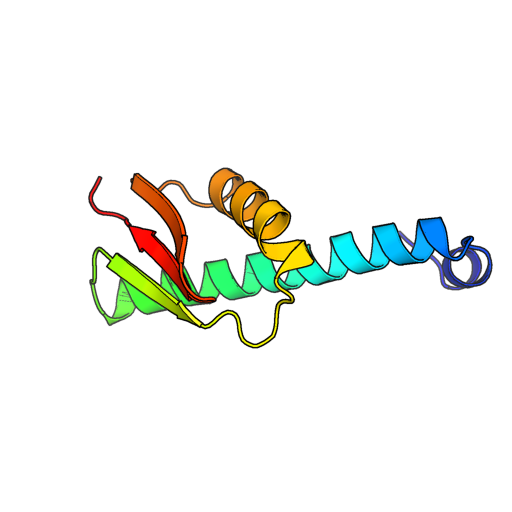.00 87.62 71 LYS A C 1
ATOM 575 O O . LYS A 1 71 ? -0.422 -2.737 14.164 1.00 87.62 71 LYS A O 1
ATOM 580 N N . VAL A 1 72 ? -0.943 -4.039 12.401 1.00 88.38 72 VAL A N 1
ATOM 581 C CA . VAL A 1 72 ? -2.395 -3.779 12.346 1.00 88.38 72 VAL A CA 1
ATOM 582 C C . VAL A 1 72 ? -3.183 -5.087 12.262 1.00 88.38 72 VAL A C 1
ATOM 584 O O . VAL A 1 72 ? -2.582 -6.133 12.012 1.00 88.38 72 VAL A O 1
ATOM 587 N N . SER A 1 73 ? -4.509 -5.051 12.440 1.00 90.94 73 SER A N 1
ATOM 588 C CA . SER A 1 73 ? -5.371 -6.242 12.326 1.00 90.94 73 SER A CA 1
ATOM 589 C C . SER A 1 73 ? -5.359 -6.790 10.907 1.00 90.94 73 SER A C 1
ATOM 591 O O . SER A 1 73 ? -5.185 -7.988 10.695 1.00 90.94 73 SER A O 1
ATOM 593 N N . SER A 1 74 ? -5.567 -5.913 9.920 1.00 93.25 74 SER A N 1
ATOM 594 C CA . SER A 1 74 ? -5.579 -6.304 8.514 1.00 93.25 74 SER A CA 1
ATOM 595 C C . SER A 1 74 ? -5.175 -5.165 7.576 1.00 93.25 74 SER A C 1
ATOM 597 O O . SER A 1 74 ? -5.386 -3.986 7.860 1.00 93.25 74 SER A O 1
ATOM 599 N N . ILE A 1 75 ? -4.576 -5.545 6.442 1.00 94.19 75 ILE A N 1
ATOM 600 C CA . ILE A 1 75 ? -4.251 -4.663 5.314 1.00 94.19 75 ILE A CA 1
ATOM 601 C C . ILE A 1 75 ? -4.637 -5.391 4.031 1.00 94.19 75 ILE A C 1
ATOM 603 O O . ILE A 1 75 ? -4.148 -6.499 3.779 1.00 94.19 75 ILE A O 1
ATOM 607 N N . TYR A 1 76 ? -5.485 -4.776 3.212 1.00 94.69 76 TYR A N 1
ATOM 608 C CA . TYR A 1 76 ? -5.897 -5.327 1.922 1.00 94.69 76 TYR A CA 1
ATOM 609 C C . TYR A 1 76 ? -6.235 -4.219 0.924 1.00 94.69 76 TYR A C 1
ATOM 611 O O . TYR A 1 76 ? -6.431 -3.066 1.297 1.00 94.69 76 TYR A O 1
ATOM 619 N N . ILE A 1 77 ? -6.279 -4.567 -0.362 1.00 93.62 77 ILE A N 1
ATOM 620 C CA . ILE A 1 77 ? -6.691 -3.648 -1.426 1.00 93.62 77 ILE A CA 1
ATOM 621 C C . ILE A 1 77 ? -8.015 -4.133 -2.004 1.00 93.62 77 ILE A C 1
ATOM 623 O O . ILE A 1 77 ? -8.155 -5.309 -2.333 1.00 93.62 77 ILE A O 1
ATOM 627 N N . ASN A 1 78 ? -8.975 -3.222 -2.138 1.00 92.19 78 ASN A N 1
ATOM 628 C CA . ASN A 1 78 ? -10.279 -3.477 -2.736 1.00 92.19 78 ASN A CA 1
ATOM 629 C C . ASN A 1 78 ? -10.639 -2.329 -3.688 1.00 92.19 78 ASN A C 1
ATOM 631 O O . ASN A 1 78 ? -10.625 -1.176 -3.271 1.00 92.19 78 ASN A O 1
ATOM 635 N N . HIS A 1 79 ? -10.945 -2.618 -4.957 1.00 88.81 79 HIS A N 1
ATOM 636 C CA . HIS A 1 79 ? -11.287 -1.606 -5.975 1.00 88.81 79 HIS A CA 1
ATOM 637 C C . HIS A 1 79 ? -10.332 -0.389 -6.004 1.00 88.81 79 HIS A C 1
ATOM 639 O O . HIS A 1 79 ? -10.770 0.757 -5.965 1.00 88.81 79 HIS A O 1
ATOM 645 N N . ASN A 1 80 ? -9.016 -0.635 -6.046 1.00 90.06 80 ASN A N 1
ATOM 646 C CA . ASN A 1 80 ? -7.968 0.399 -6.016 1.00 90.06 80 ASN A CA 1
ATOM 647 C C . ASN A 1 80 ? -7.916 1.249 -4.729 1.00 90.06 80 ASN A C 1
ATOM 649 O O . ASN A 1 80 ? -7.259 2.288 -4.701 1.00 90.06 80 ASN A O 1
ATOM 653 N N . LYS A 1 81 ? -8.570 0.799 -3.655 1.00 91.62 81 LYS A N 1
ATOM 654 C CA . LYS A 1 81 ? -8.470 1.395 -2.324 1.00 91.62 81 LYS A CA 1
ATOM 655 C C . LYS A 1 81 ? -7.670 0.496 -1.403 1.00 91.62 81 LYS A C 1
ATOM 657 O O . LYS A 1 81 ? -8.000 -0.678 -1.253 1.00 91.62 81 LYS A O 1
ATOM 662 N N . LEU A 1 82 ? -6.644 1.049 -0.772 1.00 93.56 82 LEU A N 1
ATOM 663 C CA . LEU A 1 82 ? -5.947 0.421 0.338 1.00 93.56 82 LEU A CA 1
ATOM 664 C C . LEU A 1 82 ? -6.779 0.601 1.604 1.00 93.56 82 LEU A C 1
ATOM 666 O O . LEU A 1 82 ? -7.042 1.730 2.013 1.00 93.56 82 LEU A O 1
ATOM 670 N N . ILE A 1 83 ? -7.165 -0.508 2.220 1.00 94.19 83 ILE A N 1
ATOM 671 C CA . ILE A 1 83 ? -7.889 -0.540 3.484 1.00 94.19 83 ILE A CA 1
ATOM 672 C C . ILE A 1 83 ? -6.946 -1.030 4.578 1.00 94.19 83 ILE A C 1
ATOM 674 O O . ILE A 1 83 ? -6.262 -2.044 4.408 1.00 94.19 83 ILE A O 1
ATOM 678 N N . ILE A 1 84 ? -6.919 -0.305 5.695 1.00 92.94 84 ILE A N 1
ATOM 679 C CA . ILE A 1 84 ? -6.124 -0.624 6.881 1.00 92.94 84 ILE A CA 1
ATOM 680 C C . ILE A 1 84 ? -7.041 -0.644 8.095 1.00 92.94 84 ILE A C 1
ATOM 682 O O . ILE A 1 84 ? -7.720 0.342 8.375 1.00 92.94 84 ILE A O 1
ATOM 686 N N . ASP A 1 85 ? -7.034 -1.758 8.816 1.00 91.38 85 ASP A N 1
ATOM 687 C CA . ASP A 1 85 ? -7.844 -1.975 10.010 1.00 91.38 85 ASP A CA 1
ATOM 688 C C . ASP A 1 85 ? -6.949 -2.142 11.242 1.00 91.38 85 ASP A C 1
ATOM 690 O O . ASP A 1 85 ? -6.142 -3.071 11.309 1.00 91.38 85 ASP A O 1
ATOM 694 N N . TRP A 1 86 ? -7.107 -1.237 12.205 1.00 84.38 86 TRP A N 1
ATOM 695 C CA . TRP A 1 86 ? -6.401 -1.162 13.484 1.00 84.38 86 TRP A CA 1
ATOM 696 C C . TRP A 1 86 ? -7.249 -1.659 14.661 1.00 84.38 86 TRP A C 1
ATOM 698 O O . TRP A 1 86 ? -6.920 -1.373 15.808 1.00 84.38 86 TRP A O 1
ATOM 708 N N . SER A 1 87 ? -8.345 -2.377 14.416 1.00 78.94 87 SER A N 1
ATOM 709 C CA . SER A 1 87 ? -9.270 -2.849 15.457 1.00 78.94 87 SER A CA 1
ATOM 710 C C . SER A 1 87 ? -8.711 -3.943 16.392 1.00 78.94 87 SER A C 1
ATOM 712 O O . SER A 1 87 ? -9.511 -4.641 17.013 1.00 78.94 87 SER A O 1
ATOM 714 N N . ILE A 1 88 ? -7.380 -4.111 16.489 1.00 66.94 88 ILE A N 1
ATOM 715 C CA . ILE A 1 88 ? -6.712 -4.976 17.484 1.00 66.94 88 ILE A CA 1
ATOM 716 C C . ILE A 1 88 ? -7.036 -4.476 18.895 1.00 66.94 88 ILE A C 1
ATOM 718 O O . ILE A 1 88 ? -7.033 -3.242 19.106 1.00 66.94 88 ILE A O 1
#